Protein AF-A0AAU6VUL0-F1 (afdb_monomer)

pLDDT: mean 83.34, std 10.07, range [47.59, 94.12]

Solvent-accessible surface area (backbone atoms only — not comparable to full-atom values): 6169 Å² total; per-residue (Å²): 39,39,33,59,55,51,54,50,47,35,72,75,69,42,74,64,74,41,78,57,93,48,32,40,26,35,72,77,49,95,70,36,22,44,31,41,42,49,63,45,56,80,51,55,53,86,71,51,70,37,70,34,23,38,37,39,37,37,52,94,57,90,64,86,70,56,90,90,47,56,71,45,81,40,56,62,72,56,94,64,69,78,74,48,38,81,36,47,38,37,29,84,54,50,35,32,34,39,37,46,41,64,56,74,77,74,69,79,114

Structure (mmCIF, N/CA/C/O backbone):
data_AF-A0AAU6VUL0-F1
#
_entry.id   AF-A0AAU6VUL0-F1
#
loop_
_atom_site.group_PDB
_atom_site.id
_atom_site.type_symbol
_atom_site.label_atom_id
_atom_site.label_alt_id
_atom_site.label_comp_id
_atom_site.label_asym_id
_atom_site.label_entity_id
_atom_site.label_seq_id
_atom_site.pdbx_PDB_ins_code
_atom_site.Cartn_x
_atom_site.Cartn_y
_atom_site.Cartn_z
_atom_site.occupancy
_atom_site.B_iso_or_equiv
_atom_site.auth_seq_id
_atom_site.auth_comp_id
_atom_site.auth_asym_id
_atom_site.auth_atom_id
_atom_site.pdbx_PDB_model_num
ATOM 1 N N . MET A 1 1 ? 9.579 -2.081 -8.310 1.00 87.62 1 MET A N 1
ATOM 2 C CA . MET A 1 1 ? 8.153 -1.676 -8.416 1.00 87.62 1 MET A CA 1
ATOM 3 C C . MET A 1 1 ? 7.736 -0.711 -7.308 1.00 87.62 1 MET A C 1
ATOM 5 O O . MET A 1 1 ? 7.076 0.278 -7.618 1.00 87.62 1 MET A O 1
ATOM 9 N N . LYS A 1 2 ? 8.134 -0.934 -6.044 1.00 90.44 2 LYS A N 1
ATOM 10 C CA . LYS A 1 2 ? 7.793 -0.075 -4.895 1.00 90.44 2 LYS A CA 1
ATOM 11 C C . LYS A 1 2 ? 8.138 1.393 -5.140 1.00 90.44 2 LYS A C 1
ATOM 13 O O . LYS A 1 2 ? 7.305 2.243 -4.841 1.00 90.44 2 LYS A O 1
ATOM 18 N N . TYR 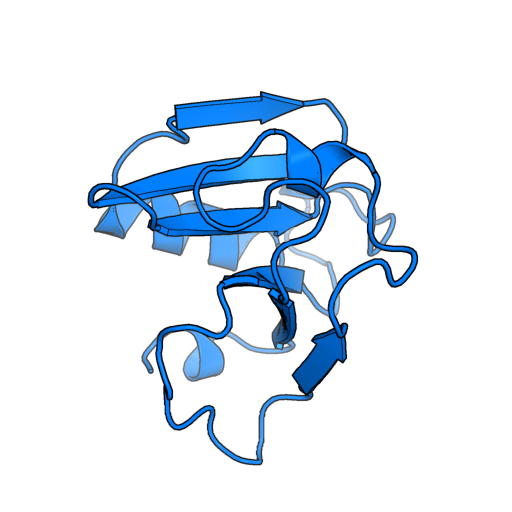A 1 3 ? 9.292 1.678 -5.759 1.00 89.50 3 TYR A N 1
ATOM 19 C CA . TYR A 1 3 ? 9.675 3.040 -6.164 1.00 89.50 3 TYR A CA 1
ATOM 20 C C . TYR A 1 3 ? 8.572 3.735 -6.965 1.00 89.50 3 TYR A C 1
ATOM 22 O O . TYR A 1 3 ? 8.109 4.810 -6.606 1.00 89.50 3 TYR A O 1
ATOM 30 N N . LYS A 1 4 ? 8.104 3.079 -8.034 1.00 90.25 4 LYS A N 1
ATOM 31 C CA . LYS A 1 4 ? 7.106 3.635 -8.951 1.00 90.25 4 LYS A CA 1
ATOM 32 C C . LYS A 1 4 ? 5.775 3.867 -8.239 1.00 90.25 4 LYS A C 1
ATOM 34 O O . LYS A 1 4 ? 5.166 4.911 -8.436 1.00 90.25 4 LYS A O 1
ATOM 39 N N . VAL A 1 5 ? 5.355 2.927 -7.385 1.00 91.25 5 VAL A N 1
ATOM 40 C CA . VAL A 1 5 ? 4.133 3.072 -6.574 1.00 91.25 5 VAL A CA 1
ATOM 41 C C . VAL A 1 5 ? 4.259 4.245 -5.606 1.00 91.25 5 VAL A C 1
ATOM 43 O O . VAL A 1 5 ? 3.346 5.060 -5.518 1.00 91.25 5 VAL A O 1
ATOM 46 N N . LYS A 1 6 ? 5.402 4.370 -4.921 1.00 92.69 6 LYS A N 1
ATOM 47 C CA . LYS A 1 6 ? 5.693 5.491 -4.023 1.00 92.69 6 LYS A CA 1
ATOM 48 C C . LYS A 1 6 ? 5.623 6.819 -4.772 1.00 92.69 6 LYS A C 1
ATOM 50 O O . LYS A 1 6 ? 4.862 7.686 -4.366 1.00 92.69 6 LYS A O 1
ATOM 55 N N . THR A 1 7 ? 6.357 6.963 -5.875 1.00 92.06 7 THR A N 1
ATOM 56 C CA . THR A 1 7 ? 6.362 8.192 -6.680 1.00 92.06 7 THR A CA 1
ATOM 57 C C . THR A 1 7 ? 4.968 8.535 -7.197 1.00 92.06 7 THR A C 1
ATOM 59 O O . THR A 1 7 ? 4.579 9.702 -7.185 1.00 92.06 7 THR A O 1
ATOM 62 N N . TRP A 1 8 ? 4.189 7.538 -7.623 1.00 91.62 8 TRP A N 1
ATOM 63 C CA . TRP A 1 8 ? 2.811 7.746 -8.057 1.00 91.62 8 TRP A CA 1
ATOM 64 C C . TRP A 1 8 ? 1.918 8.252 -6.913 1.00 91.62 8 TRP A C 1
ATOM 66 O O . TRP A 1 8 ? 1.241 9.266 -7.081 1.00 91.62 8 TRP A O 1
ATOM 76 N N . LEU A 1 9 ? 1.974 7.621 -5.733 1.00 92.25 9 LEU A N 1
ATOM 77 C CA . LEU A 1 9 ? 1.232 8.066 -4.545 1.00 92.25 9 LEU A CA 1
ATOM 78 C C . LEU A 1 9 ? 1.643 9.478 -4.125 1.00 92.25 9 LEU A C 1
ATOM 80 O O . LEU A 1 9 ? 0.782 10.304 -3.837 1.00 92.25 9 LEU A O 1
ATOM 84 N N . GLU A 1 10 ? 2.940 9.781 -4.156 1.00 94.12 10 GLU A N 1
ATOM 85 C CA . GLU A 1 10 ? 3.456 11.112 -3.834 1.00 94.12 10 GLU A CA 1
ATOM 86 C C . GLU A 1 10 ? 3.000 12.176 -4.828 1.00 94.12 10 GLU A C 1
ATOM 88 O O . GLU A 1 10 ? 2.661 13.290 -4.436 1.00 94.12 10 GLU A O 1
ATOM 93 N N . THR A 1 11 ? 2.921 11.822 -6.109 1.00 93.50 11 THR A N 1
ATOM 94 C CA . THR A 1 11 ? 2.411 12.717 -7.153 1.00 93.50 11 THR A CA 1
ATOM 95 C C . THR A 1 11 ? 0.921 13.005 -6.962 1.00 93.50 11 THR A C 1
ATOM 97 O O . THR A 1 11 ? 0.471 14.124 -7.199 1.00 93.50 11 THR A O 1
ATOM 100 N N . LYS A 1 12 ? 0.140 12.005 -6.539 1.00 90.69 12 LYS A N 1
ATOM 101 C CA . LYS A 1 12 ? -1.317 12.122 -6.375 1.00 90.69 12 LYS A C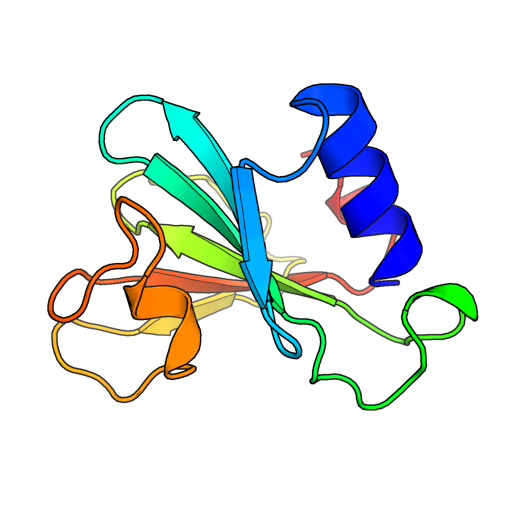A 1
ATOM 102 C C . LYS A 1 12 ? -1.731 12.776 -5.058 1.00 90.69 12 LYS A C 1
ATOM 104 O O . LYS A 1 12 ? -2.687 13.545 -5.045 1.00 90.69 12 LYS A O 1
ATOM 109 N N . PHE A 1 13 ? -1.040 12.458 -3.968 1.00 91.44 13 PHE A N 1
ATOM 110 C CA . PHE A 1 13 ? -1.470 12.781 -2.604 1.00 91.44 13 PHE A CA 1
ATOM 111 C C . PHE A 1 13 ? -0.432 13.576 -1.800 1.00 91.44 13 PHE A C 1
ATOM 113 O O . PHE A 1 13 ? -0.687 13.918 -0.648 1.00 91.44 13 PHE A O 1
ATOM 120 N N . GLY A 1 14 ? 0.725 13.892 -2.387 1.00 93.19 14 GLY A N 1
ATOM 121 C CA . GLY A 1 14 ? 1.840 14.522 -1.683 1.00 93.19 14 GLY A CA 1
ATOM 122 C C . GLY A 1 14 ? 2.632 13.536 -0.821 1.00 93.19 14 GLY A C 1
ATOM 123 O O . GLY A 1 14 ? 2.500 12.318 -0.933 1.00 93.19 14 GLY A O 1
ATOM 124 N N . ALA A 1 15 ? 3.492 14.060 0.052 1.00 93.38 15 ALA A N 1
ATOM 125 C CA . ALA A 1 15 ? 4.314 13.230 0.931 1.00 93.38 15 ALA A CA 1
ATOM 126 C C . ALA A 1 15 ? 3.462 12.316 1.834 1.00 93.38 15 ALA A C 1
ATOM 128 O O . ALA A 1 15 ? 2.346 12.666 2.225 1.00 93.38 15 ALA A O 1
ATOM 129 N N . SER A 1 16 ? 4.004 11.148 2.193 1.00 92.75 16 SER A N 1
ATOM 130 C CA . SER A 1 16 ? 3.331 10.219 3.105 1.00 92.75 16 SER A CA 1
ATOM 131 C C . SER A 1 16 ? 3.017 10.895 4.440 1.00 92.75 16 SER A C 1
ATOM 133 O O . SER A 1 16 ? 3.892 11.509 5.049 1.00 92.75 16 SER A O 1
ATOM 135 N N . SER A 1 17 ? 1.789 10.727 4.925 1.00 90.81 17 SER A N 1
ATOM 136 C CA . SER A 1 17 ? 1.345 11.240 6.225 1.00 90.81 17 SER A CA 1
ATOM 137 C C . SER A 1 17 ? 2.008 10.509 7.393 1.00 90.81 17 SER A C 1
ATOM 139 O O . SER A 1 17 ? 2.112 11.053 8.490 1.00 90.81 17 SER A O 1
ATOM 141 N N . TRP A 1 18 ? 2.432 9.265 7.167 1.00 87.44 18 TRP A N 1
ATOM 142 C CA . TRP A 1 18 ? 3.070 8.430 8.173 1.00 87.44 18 TRP A CA 1
ATOM 143 C C . TRP A 1 18 ? 4.116 7.514 7.542 1.00 87.44 18 TRP A C 1
ATOM 145 O O . TRP A 1 18 ? 3.900 6.947 6.470 1.00 87.44 18 TRP A O 1
ATOM 155 N N . GLN A 1 19 ? 5.238 7.335 8.236 1.00 90.06 19 GLN A N 1
ATOM 156 C CA . GLN A 1 19 ? 6.340 6.494 7.789 1.00 90.06 19 GLN A CA 1
ATOM 157 C C . GLN A 1 19 ? 6.905 5.677 8.950 1.00 90.06 19 GLN A C 1
ATOM 159 O O . GLN A 1 19 ? 7.165 6.182 10.040 1.00 90.06 19 GLN A O 1
ATOM 164 N N . THR A 1 20 ? 7.166 4.403 8.677 1.00 88.62 20 THR A N 1
ATOM 165 C CA . THR A 1 20 ? 7.976 3.513 9.512 1.00 88.62 20 THR A CA 1
ATOM 166 C C . THR A 1 20 ? 9.074 2.881 8.659 1.00 88.62 20 THR A C 1
ATOM 168 O O . THR A 1 20 ? 9.083 3.017 7.437 1.00 88.62 20 THR A O 1
ATOM 171 N N . LYS A 1 21 ? 9.967 2.095 9.271 1.00 86.94 21 LYS A N 1
ATOM 172 C CA . LYS A 1 21 ? 10.951 1.294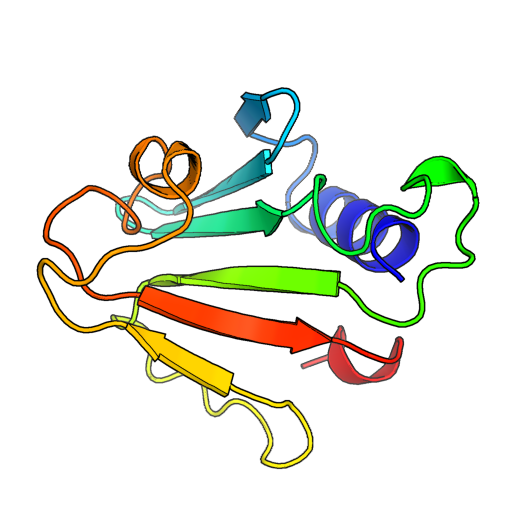 8.517 1.00 86.94 21 LYS A CA 1
ATOM 173 C C . LYS A 1 21 ? 10.318 0.289 7.545 1.00 86.94 21 LYS A C 1
ATOM 175 O O . LYS A 1 21 ? 11.007 -0.210 6.667 1.00 86.94 21 LYS A O 1
ATOM 180 N N . LYS A 1 22 ? 9.042 -0.056 7.730 1.00 89.44 22 LYS A N 1
ATOM 181 C CA . LYS A 1 22 ? 8.376 -1.147 7.008 1.00 89.44 22 LYS A CA 1
ATOM 182 C C . LYS A 1 22 ? 7.166 -0.698 6.194 1.00 89.44 22 LYS A C 1
ATOM 184 O O . LYS A 1 22 ? 6.567 -1.525 5.515 1.00 8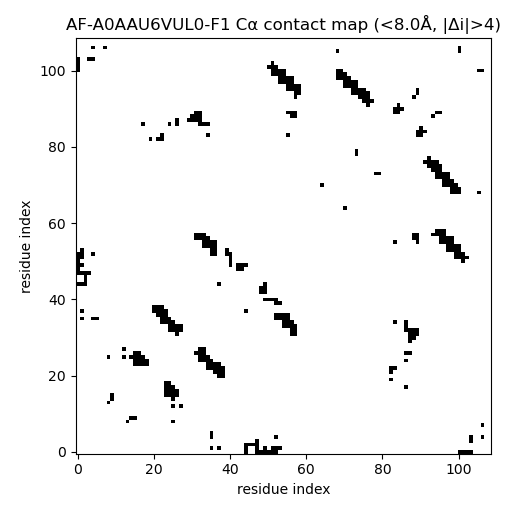9.44 22 LYS A O 1
ATOM 189 N N . LEU A 1 23 ? 6.781 0.571 6.287 1.00 91.38 23 LEU A N 1
ATOM 190 C CA . LEU A 1 23 ? 5.521 1.060 5.741 1.00 91.38 23 LEU A CA 1
ATOM 191 C C . LEU A 1 23 ? 5.592 2.563 5.462 1.00 91.38 23 LEU A C 1
ATOM 193 O O . LEU A 1 23 ? 6.075 3.309 6.314 1.00 91.38 23 LEU A O 1
ATOM 197 N N . LEU A 1 24 ? 5.037 2.994 4.335 1.00 93.25 24 LEU A N 1
ATOM 198 C CA . LEU A 1 24 ? 4.611 4.373 4.088 1.00 93.25 24 LEU A CA 1
ATOM 199 C C . LEU A 1 24 ? 3.091 4.401 4.015 1.00 93.25 24 LEU A C 1
ATOM 201 O O . LEU A 1 24 ? 2.509 3.505 3.413 1.00 93.25 24 LEU A O 1
ATOM 205 N N . ALA A 1 25 ? 2.449 5.412 4.586 1.00 93.56 25 ALA A N 1
ATOM 206 C CA . ALA A 1 25 ? 1.004 5.558 4.513 1.00 93.56 25 ALA A CA 1
ATOM 207 C C . ALA A 1 25 ? 0.580 6.987 4.174 1.00 93.56 25 ALA A C 1
ATOM 209 O O . ALA A 1 25 ? 1.181 7.963 4.625 1.00 93.56 25 ALA A O 1
ATOM 210 N N . TRP A 1 26 ? -0.495 7.089 3.399 1.00 93.62 26 TRP A N 1
ATOM 211 C CA . TRP A 1 26 ? -1.128 8.333 2.982 1.00 93.62 26 TRP A CA 1
ATOM 212 C C . TRP A 1 26 ? -2.549 8.362 3.514 1.00 93.62 26 TRP A C 1
ATOM 214 O O . TRP A 1 26 ? -3.340 7.456 3.249 1.00 93.62 26 TRP A O 1
ATOM 224 N N . HIS A 1 27 ? -2.880 9.400 4.273 1.00 91.06 27 HIS A N 1
ATOM 225 C CA . HIS A 1 27 ? -4.251 9.676 4.666 1.00 91.06 27 HIS A CA 1
ATOM 226 C C . HIS A 1 27 ? -4.959 10.387 3.512 1.00 91.06 27 HIS A C 1
ATOM 228 O O . HIS A 1 27 ? -4.652 11.535 3.205 1.00 91.06 27 HIS A O 1
ATOM 234 N N . ILE A 1 28 ? -5.877 9.681 2.850 1.00 87.75 28 ILE A N 1
ATOM 235 C CA . ILE A 1 28 ? -6.565 10.193 1.658 1.00 87.75 28 ILE A CA 1
ATOM 236 C C . ILE A 1 28 ? -7.783 11.019 2.068 1.00 87.75 28 ILE A C 1
ATOM 238 O O . ILE A 1 28 ? -8.047 12.080 1.509 1.00 87.75 28 ILE A O 1
ATOM 242 N N . ARG A 1 29 ? -8.542 10.518 3.047 1.00 86.75 29 ARG A N 1
ATOM 243 C CA . ARG A 1 29 ? -9.724 11.166 3.630 1.00 86.75 29 ARG A CA 1
ATOM 244 C C . ARG A 1 29 ? -10.043 10.534 4.991 1.00 86.75 29 ARG A C 1
ATOM 246 O O . ARG A 1 29 ? -9.566 9.425 5.238 1.00 86.75 29 ARG A O 1
ATOM 253 N N . PRO A 1 30 ? -10.890 11.162 5.833 1.00 84.06 30 PRO A N 1
ATOM 254 C CA . PRO A 1 30 ? -11.245 10.610 7.139 1.00 84.06 30 PRO A CA 1
ATOM 255 C C . PRO A 1 30 ? -11.699 9.148 7.051 1.00 84.06 30 PRO A C 1
ATOM 257 O O . PRO A 1 30 ? -12.562 8.814 6.238 1.00 84.06 30 PRO A O 1
ATOM 260 N N . GLY A 1 31 ? -11.102 8.282 7.872 1.00 84.12 31 GLY A N 1
ATOM 261 C CA . GLY A 1 31 ? -11.403 6.847 7.884 1.00 84.12 31 GLY A CA 1
ATOM 262 C C . GLY A 1 31 ? -10.756 6.042 6.753 1.00 84.12 31 GLY A C 1
ATOM 263 O O . GLY A 1 31 ? -11.100 4.875 6.584 1.00 84.12 31 GLY A O 1
ATOM 264 N N . TYR A 1 32 ? -9.875 6.641 5.942 1.00 87.12 32 TYR A N 1
ATOM 265 C CA . TYR A 1 32 ? -9.290 5.971 4.784 1.00 87.12 32 TYR A CA 1
ATOM 266 C C . TYR A 1 32 ? -7.837 6.386 4.523 1.00 87.12 32 TYR A C 1
ATOM 268 O O . TYR A 1 32 ? -7.539 7.478 4.020 1.00 87.12 32 TYR A O 1
ATOM 276 N N . SER A 1 33 ? -6.929 5.456 4.796 1.00 90.31 33 SER A N 1
ATOM 277 C CA . SER A 1 33 ? -5.524 5.523 4.424 1.00 90.31 33 SER A CA 1
ATOM 278 C C . SER A 1 33 ? -5.147 4.407 3.465 1.00 90.31 33 SER A C 1
ATOM 280 O O . SER A 1 33 ? -5.651 3.293 3.543 1.00 90.31 33 SER A O 1
ATOM 282 N N . VAL A 1 34 ? -4.190 4.707 2.598 1.00 91.31 34 VAL A N 1
ATOM 283 C CA . VAL A 1 34 ? -3.510 3.722 1.757 1.00 91.31 34 VAL A CA 1
ATOM 284 C C . VAL A 1 34 ? -2.112 3.522 2.312 1.00 91.31 34 VAL A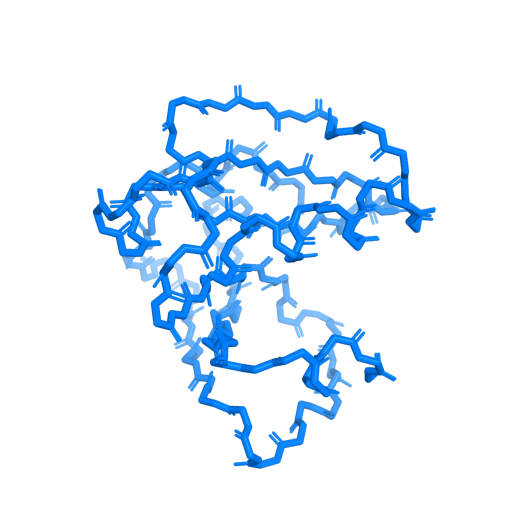 C 1
ATOM 286 O O . VAL A 1 34 ? -1.457 4.510 2.646 1.00 91.31 34 VAL A O 1
ATOM 289 N N . ALA A 1 35 ? -1.636 2.279 2.398 1.00 92.88 35 ALA A N 1
ATOM 290 C CA . ALA A 1 35 ? -0.296 2.011 2.909 1.00 92.88 35 ALA A CA 1
ATOM 291 C C . ALA A 1 35 ? 0.544 1.111 1.994 1.00 92.88 35 ALA A C 1
ATOM 293 O O . ALA A 1 35 ? 0.150 0.000 1.656 1.00 92.88 35 ALA A O 1
ATOM 294 N N . LEU A 1 36 ? 1.730 1.584 1.619 1.00 93.38 36 LEU A N 1
ATOM 295 C CA . LEU A 1 36 ? 2.737 0.851 0.859 1.00 93.38 36 LEU A CA 1
ATOM 296 C C . LEU A 1 36 ? 3.684 0.129 1.818 1.00 93.38 36 LEU A C 1
ATOM 298 O O . LEU A 1 36 ? 4.327 0.757 2.661 1.00 93.38 36 LEU A O 1
ATOM 302 N N . GLN A 1 37 ? 3.813 -1.184 1.664 1.00 92.94 37 GLN A N 1
ATOM 303 C CA . GLN A 1 37 ? 4.761 -1.984 2.431 1.00 92.94 37 GLN A CA 1
ATOM 304 C C . GLN A 1 37 ? 6.180 -1.858 1.859 1.00 92.94 37 GLN A C 1
ATOM 306 O O . GLN A 1 37 ? 6.387 -1.924 0.649 1.00 92.94 37 GLN A O 1
ATOM 311 N N . LEU A 1 38 ? 7.162 -1.675 2.743 1.00 90.50 38 LEU A N 1
ATOM 312 C CA . LEU A 1 38 ? 8.562 -1.439 2.375 1.00 90.50 38 LEU A CA 1
ATOM 313 C C . LEU A 1 38 ? 9.462 -2.651 2.591 1.00 90.50 38 LEU A C 1
ATOM 315 O O . LEU A 1 38 ? 10.429 -2.817 1.853 1.00 90.50 38 LEU A O 1
ATOM 319 N N . ASP A 1 39 ? 9.159 -3.482 3.590 1.00 88.62 39 ASP A N 1
ATOM 320 C CA . ASP A 1 39 ? 9.995 -4.627 3.966 1.00 88.62 39 ASP A CA 1
ATOM 321 C C . ASP A 1 39 ? 9.774 -5.865 3.086 1.00 88.62 39 ASP A C 1
ATOM 323 O O . ASP A 1 39 ? 10.503 -6.847 3.228 1.00 88.62 39 ASP A O 1
ATOM 327 N N . GLN A 1 40 ? 8.793 -5.822 2.175 1.00 86.50 40 GLN A N 1
ATOM 328 C CA . GLN A 1 40 ? 8.577 -6.847 1.156 1.00 86.50 40 GLN A CA 1
ATOM 329 C C . GLN A 1 40 ? 8.163 -6.238 -0.196 1.00 86.50 40 GLN A C 1
ATOM 331 O O . GLN A 1 40 ? 7.318 -5.339 -0.217 1.00 86.50 40 GLN A O 1
ATOM 336 N N . PRO A 1 41 ? 8.709 -6.750 -1.316 1.00 84.69 41 PRO A N 1
ATOM 337 C CA . PRO A 1 41 ? 9.859 -7.668 -1.367 1.00 84.69 41 PRO A CA 1
ATOM 338 C C . PRO A 1 41 ? 11.110 -7.024 -0.734 1.00 84.69 41 PRO A C 1
ATOM 340 O O . PRO A 1 41 ? 11.135 -5.812 -0.537 1.00 84.69 41 PRO A O 1
ATOM 343 N N . ALA A 1 42 ? 12.105 -7.826 -0.339 1.00 78.56 42 ALA A N 1
ATOM 344 C CA . ALA A 1 42 ? 13.268 -7.356 0.436 1.00 78.56 42 ALA A CA 1
ATOM 345 C C . ALA A 1 42 ? 14.222 -6.434 -0.352 1.00 78.56 42 ALA A C 1
ATOM 347 O O . ALA A 1 42 ? 15.171 -5.901 0.220 1.00 78.56 42 ALA A O 1
ATOM 348 N N . ASP A 1 43 ? 13.963 -6.260 -1.645 1.00 75.88 43 ASP A N 1
ATOM 349 C CA . ASP A 1 43 ? 14.697 -5.380 -2.545 1.00 75.88 43 ASP A CA 1
ATOM 350 C C . ASP A 1 43 ? 14.622 -3.915 -2.078 1.00 75.88 43 ASP A C 1
ATOM 352 O O . ASP A 1 43 ? 13.669 -3.491 -1.414 1.00 75.88 43 ASP A O 1
ATOM 356 N N . ASP A 1 44 ? 15.650 -3.127 -2.391 1.00 67.94 44 ASP A N 1
ATOM 357 C CA . ASP A 1 44 ? 15.680 -1.713 -2.023 1.00 67.94 44 ASP A CA 1
ATOM 358 C C . ASP A 1 44 ? 14.627 -0.937 -2.826 1.00 67.94 44 ASP A C 1
ATOM 360 O O . ASP A 1 44 ? 14.617 -0.980 -4.062 1.00 67.94 44 ASP A O 1
ATOM 364 N N . ILE A 1 45 ? 13.784 -0.174 -2.121 1.00 70.69 45 ILE A N 1
ATOM 365 C CA . ILE A 1 45 ? 12.781 0.694 -2.734 1.00 70.69 45 ILE A CA 1
ATOM 366 C C . ILE A 1 45 ? 13.398 1.704 -3.704 1.00 70.69 45 ILE A C 1
ATOM 368 O O . ILE A 1 45 ? 12.718 2.087 -4.645 1.00 70.69 45 ILE A O 1
ATOM 372 N N . GLU A 1 46 ? 14.647 2.128 -3.521 1.00 69.75 46 GLU A N 1
ATOM 373 C CA . GLU A 1 46 ? 15.305 3.101 -4.402 1.00 69.75 46 GLU A CA 1
ATOM 374 C C . GLU A 1 46 ? 15.961 2.461 -5.627 1.00 69.75 46 GLU A C 1
ATOM 376 O O . GLU A 1 46 ? 16.177 3.130 -6.636 1.00 69.75 46 GLU A O 1
ATOM 381 N N . SER A 1 47 ? 16.208 1.148 -5.599 1.00 66.00 47 SER A N 1
ATOM 382 C CA . SER A 1 47 ? 16.813 0.437 -6.733 1.00 66.00 47 SER A CA 1
ATOM 383 C C . SER A 1 47 ? 15.878 0.329 -7.942 1.00 66.00 47 SER A C 1
ATOM 385 O O . SER A 1 47 ? 16.321 0.060 -9.058 1.00 66.00 47 SER A O 1
ATOM 387 N N . GLY A 1 48 ? 14.566 0.492 -7.724 1.00 61.47 48 GLY A N 1
ATOM 388 C CA . GLY A 1 48 ? 13.537 0.355 -8.754 1.00 61.47 48 GLY A CA 1
ATOM 389 C C . GLY A 1 48 ? 13.378 -1.065 -9.316 1.00 61.47 48 GLY A C 1
ATOM 390 O O . GLY A 1 48 ? 12.489 -1.273 -10.147 1.00 61.47 48 GLY A O 1
ATOM 391 N N . SER A 1 49 ? 14.174 -2.032 -8.847 1.00 65.25 49 SER A N 1
ATOM 392 C CA . SER A 1 49 ? 14.284 -3.390 -9.390 1.00 65.25 49 SER A CA 1
ATOM 393 C C . SER A 1 49 ? 13.253 -4.371 -8.835 1.00 65.25 49 SER A C 1
ATOM 395 O O . SER A 1 49 ? 13.150 -5.478 -9.359 1.00 65.25 49 SER A O 1
ATOM 397 N N . ASP A 1 50 ? 12.465 -3.978 -7.823 1.00 76.56 50 ASP A N 1
ATOM 398 C CA . ASP A 1 50 ? 11.517 -4.918 -7.223 1.00 76.56 50 ASP A CA 1
ATOM 399 C C . ASP A 1 50 ? 10.543 -5.464 -8.268 1.00 76.56 50 ASP A C 1
ATOM 401 O O . ASP A 1 50 ? 9.937 -4.697 -9.027 1.00 76.56 50 ASP A O 1
ATOM 405 N N . SER A 1 51 ? 10.319 -6.771 -8.222 1.00 83.31 51 SER A N 1
ATOM 406 C CA . SER A 1 51 ? 9.341 -7.452 -9.074 1.00 83.31 51 SER A CA 1
ATOM 407 C C . SER A 1 51 ? 7.898 -7.036 -8.776 1.00 83.31 51 SER A C 1
ATOM 409 O O . SER A 1 51 ? 7.062 -7.056 -9.674 1.00 83.31 51 SER A O 1
ATOM 411 N N . TYR A 1 52 ? 7.597 -6.624 -7.540 1.00 91.25 52 TYR A N 1
ATOM 412 C CA . TYR A 1 52 ? 6.258 -6.197 -7.142 1.00 91.25 52 TYR A CA 1
ATOM 413 C C . TYR A 1 52 ? 6.266 -5.209 -5.967 1.00 91.25 52 TYR A C 1
ATOM 415 O O . TYR A 1 52 ? 7.298 -4.936 -5.354 1.00 91.25 52 TYR A O 1
ATOM 423 N N . ALA A 1 53 ? 5.099 -4.647 -5.673 1.00 91.88 53 ALA A N 1
ATOM 424 C CA . ALA A 1 53 ? 4.814 -3.820 -4.510 1.00 91.88 53 ALA A CA 1
ATOM 425 C C . ALA A 1 53 ? 3.549 -4.326 -3.811 1.00 91.88 53 ALA A C 1
ATOM 427 O O . ALA A 1 53 ? 2.636 -4.820 -4.471 1.00 91.88 53 ALA A O 1
ATOM 428 N N . LEU A 1 54 ? 3.489 -4.191 -2.484 1.00 92.94 54 LEU A N 1
ATOM 429 C CA . LEU A 1 54 ? 2.311 -4.554 -1.695 1.00 92.94 54 LEU A CA 1
ATOM 430 C C . LEU A 1 54 ? 1.634 -3.297 -1.155 1.00 92.94 54 LEU A C 1
ATOM 432 O O . LEU A 1 54 ? 2.253 -2.517 -0.427 1.00 92.94 54 LEU A O 1
ATOM 436 N N . LEU A 1 55 ? 0.364 -3.123 -1.509 1.00 92.12 55 LEU A N 1
ATOM 437 C CA . LEU A 1 55 ? -0.455 -1.985 -1.113 1.00 92.12 55 LEU A CA 1
ATOM 438 C C . LEU A 1 55 ? -1.611 -2.454 -0.231 1.00 92.12 55 LEU A C 1
ATOM 440 O O . LEU A 1 55 ? -2.310 -3.400 -0.575 1.00 92.12 55 LEU A O 1
ATOM 444 N N . TRP A 1 56 ? -1.820 -1.784 0.893 1.00 92.19 56 TRP A N 1
ATOM 445 C CA . TRP A 1 56 ? -2.880 -2.070 1.850 1.00 92.19 56 TRP A CA 1
ATOM 446 C C . TRP A 1 56 ? -3.977 -1.013 1.760 1.00 92.19 56 TRP A C 1
ATOM 448 O O . TRP A 1 56 ? -3.684 0.186 1.764 1.00 92.19 56 TRP A O 1
ATOM 458 N N . LEU A 1 57 ? -5.226 -1.476 1.698 1.00 89.44 57 LEU A N 1
ATOM 459 C CA . LEU A 1 57 ? -6.432 -0.665 1.534 1.00 89.44 57 LEU A CA 1
ATOM 460 C C . LEU A 1 57 ? -7.530 -1.114 2.519 1.00 89.44 57 LEU A C 1
ATOM 462 O O . LEU A 1 57 ? -7.668 -2.315 2.762 1.00 89.44 57 LEU A O 1
ATOM 466 N N . PRO A 1 58 ? -8.337 -0.198 3.074 1.00 88.88 58 PRO A N 1
ATOM 467 C CA . PRO A 1 58 ? -9.557 -0.548 3.796 1.00 88.88 58 PRO A CA 1
ATOM 468 C C . PRO A 1 58 ? -10.566 -1.255 2.878 1.00 88.88 58 PRO A C 1
ATOM 470 O O . PRO A 1 58 ? -10.725 -0.876 1.720 1.00 88.88 58 PRO A O 1
ATOM 473 N N . VAL A 1 59 ? -11.313 -2.237 3.397 1.00 81.00 59 VAL A N 1
ATOM 474 C CA . VAL A 1 59 ? -12.349 -2.964 2.618 1.00 81.00 59 VAL A CA 1
ATOM 475 C C . VAL A 1 59 ? -13.537 -2.076 2.229 1.00 81.00 59 VAL A C 1
ATOM 477 O O . VAL A 1 59 ? -14.220 -2.352 1.249 1.00 81.00 59 VAL A O 1
ATOM 480 N N . ALA A 1 60 ? -13.788 -0.995 2.979 1.00 64.19 60 ALA A N 1
ATOM 481 C CA . ALA A 1 60 ? -14.988 -0.157 2.856 1.00 64.19 60 ALA A CA 1
ATOM 482 C C . ALA A 1 60 ? -15.148 0.568 1.501 1.00 64.19 60 ALA A C 1
ATOM 484 O O . ALA A 1 60 ? -16.171 1.203 1.254 1.00 64.19 60 ALA A O 1
ATOM 485 N N . SER A 1 61 ? -14.171 0.466 0.606 1.00 53.44 61 SER A N 1
ATOM 486 C CA . SER A 1 61 ? -14.337 0.756 -0.811 1.00 53.44 61 SER A CA 1
ATOM 487 C C . SER A 1 61 ? -14.393 -0.566 -1.565 1.00 53.44 61 SER A C 1
ATOM 489 O O . SER A 1 61 ? -13.356 -1.202 -1.751 1.00 53.44 61 SER A O 1
ATOM 491 N N . ALA A 1 62 ? -15.579 -0.953 -2.039 1.00 47.59 62 ALA A N 1
ATOM 492 C CA . ALA A 1 62 ? -15.716 -1.883 -3.156 1.00 47.59 62 ALA A CA 1
ATOM 493 C C . ALA A 1 62 ? -15.088 -1.228 -4.399 1.00 47.59 62 ALA A C 1
ATOM 495 O O . ALA A 1 62 ? -15.767 -0.683 -5.261 1.00 47.59 62 ALA A O 1
ATOM 496 N N . MET A 1 63 ? -13.762 -1.153 -4.406 1.00 58.44 63 MET A N 1
ATOM 497 C CA . MET A 1 63 ? -12.973 -0.775 -5.554 1.00 58.44 63 MET A CA 1
ATOM 498 C C . MET A 1 63 ? -12.979 -2.025 -6.424 1.00 58.44 63 MET A C 1
ATOM 500 O O . MET A 1 63 ? -12.591 -3.099 -5.958 1.00 58.44 63 MET A O 1
ATOM 504 N N . GLU A 1 64 ? -13.499 -1.917 -7.644 1.00 65.12 64 GLU A N 1
ATOM 505 C CA . GLU A 1 64 ? -13.358 -2.975 -8.640 1.00 65.12 64 GLU A CA 1
ATOM 506 C C . GLU A 1 64 ? -11.876 -3.066 -8.997 1.00 65.12 64 GLU A C 1
ATOM 508 O O . GLU A 1 64 ? -11.387 -2.441 -9.932 1.00 65.12 64 GLU A O 1
ATOM 513 N N . VAL A 1 65 ? -11.129 -3.802 -8.180 1.00 71.81 65 VAL A N 1
ATOM 514 C CA . VAL A 1 65 ? -9.752 -4.159 -8.475 1.00 71.81 65 VAL A CA 1
ATOM 515 C C . VAL A 1 65 ? -9.814 -5.057 -9.711 1.00 71.81 65 VAL A C 1
ATOM 517 O O . VAL A 1 65 ? -10.477 -6.099 -9.662 1.00 71.81 65 VAL A O 1
ATOM 520 N N . PRO A 1 66 ? -9.166 -4.689 -10.829 1.00 72.94 66 PRO A N 1
ATOM 521 C CA . PRO A 1 66 ? -9.156 -5.524 -12.016 1.00 72.94 66 PRO A CA 1
ATOM 522 C C . PRO A 1 66 ? -8.656 -6.922 -11.681 1.00 72.94 66 PRO A C 1
ATOM 524 O O . PRO A 1 66 ? -7.689 -7.077 -10.938 1.00 72.94 66 PRO A O 1
ATOM 527 N N . GLY A 1 67 ? -9.253 -7.946 -12.294 1.00 75.44 67 GLY A N 1
ATOM 528 C CA . GLY A 1 67 ? -8.860 -9.341 -12.059 1.00 75.44 67 GLY A CA 1
ATOM 529 C C . GLY A 1 67 ? -7.399 -9.665 -12.410 1.00 75.44 67 GLY A C 1
ATOM 530 O O . GLY A 1 67 ? -6.912 -10.732 -12.054 1.00 75.44 67 GLY A O 1
ATOM 531 N N . SER A 1 68 ? -6.691 -8.756 -13.090 1.00 82.56 68 SER A N 1
ATOM 532 C CA . SER A 1 68 ? -5.250 -8.843 -13.351 1.00 82.56 68 SER A CA 1
ATOM 533 C C . SER A 1 68 ? -4.372 -8.460 -12.153 1.00 82.56 68 SER A C 1
ATOM 535 O O . SER A 1 68 ? -3.155 -8.620 -12.231 1.00 82.56 68 SER A O 1
ATOM 537 N N . ILE A 1 69 ? -4.945 -7.935 -11.068 1.00 87.62 69 ILE A N 1
ATOM 538 C CA . ILE A 1 69 ? -4.240 -7.632 -9.821 1.00 87.62 69 ILE A CA 1
ATOM 539 C C . ILE A 1 69 ? -4.559 -8.719 -8.802 1.00 87.62 69 ILE A C 1
ATOM 541 O O . ILE A 1 69 ? -5.715 -8.952 -8.452 1.00 87.62 69 ILE A O 1
ATOM 545 N N . GLU A 1 70 ? -3.514 -9.359 -8.282 1.00 90.25 70 GLU A N 1
ATOM 546 C CA . GLU A 1 70 ? -3.655 -10.282 -7.162 1.00 90.25 70 GLU A CA 1
ATOM 547 C C . GLU A 1 70 ? -4.098 -9.500 -5.915 1.00 90.25 70 GLU A C 1
ATOM 549 O O . GLU A 1 70 ? -3.428 -8.559 -5.472 1.00 90.25 70 GLU A O 1
ATOM 554 N N . GLN A 1 71 ? -5.227 -9.916 -5.341 1.00 89.69 71 GLN A N 1
ATOM 555 C CA . GLN A 1 71 ? -5.789 -9.357 -4.118 1.00 89.69 71 GLN A CA 1
ATOM 556 C C . GLN A 1 71 ? -5.930 -10.431 -3.040 1.00 89.69 71 GLN A C 1
ATOM 558 O O . GLN A 1 71 ? -6.310 -11.569 -3.311 1.00 89.69 71 GLN A O 1
ATOM 563 N N . CYS A 1 72 ? -5.657 -10.049 -1.798 1.00 90.00 72 CYS A N 1
ATOM 564 C CA . CYS A 1 72 ? -5.870 -10.886 -0.627 1.00 90.00 72 CYS A CA 1
ATOM 565 C C . CYS A 1 72 ? -6.708 -10.110 0.391 1.00 90.00 72 CYS A C 1
ATOM 567 O O . CYS A 1 72 ? -6.306 -9.033 0.838 1.00 90.00 72 CYS A O 1
ATOM 569 N N . LEU A 1 73 ? -7.887 -10.643 0.718 1.00 88.94 73 LEU A N 1
ATOM 570 C CA . LEU A 1 73 ? -8.766 -10.100 1.746 1.00 88.94 73 LEU A CA 1
ATOM 571 C C . LEU A 1 73 ? -8.324 -10.626 3.109 1.00 88.94 73 LEU A C 1
ATOM 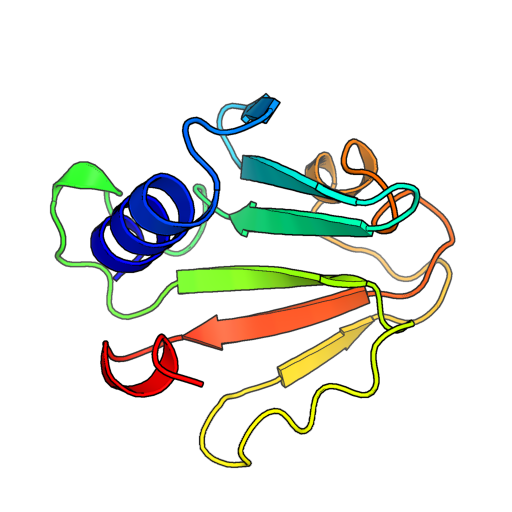573 O O . LEU A 1 73 ? -8.196 -11.832 3.289 1.00 88.94 73 LEU A O 1
ATOM 577 N N . TYR A 1 74 ? -8.149 -9.711 4.055 1.00 87.81 74 TYR A N 1
ATOM 578 C CA . TYR A 1 74 ? -7.907 -10.014 5.453 1.00 87.81 74 TYR A CA 1
ATOM 579 C C . TYR A 1 74 ? -9.116 -9.582 6.280 1.00 87.81 74 TYR A C 1
ATOM 581 O O . TYR A 1 74 ? -9.391 -8.383 6.418 1.00 87.81 74 TYR A O 1
ATOM 589 N N . GLY A 1 75 ? -9.826 -10.562 6.832 1.00 83.81 75 GLY A N 1
ATOM 590 C CA . GLY A 1 75 ? -11.010 -10.359 7.662 1.00 83.81 75 GLY A CA 1
ATOM 591 C C . GLY A 1 75 ? -10.691 -9.711 9.009 1.00 83.81 75 GLY A C 1
ATOM 592 O O . GLY A 1 75 ? -9.528 -9.594 9.414 1.00 83.81 75 GLY A O 1
ATOM 593 N N . GLU A 1 76 ? -11.725 -9.263 9.719 1.00 82.12 76 GLU A N 1
ATOM 594 C CA . GLU A 1 76 ? -11.600 -8.662 11.050 1.00 82.12 76 GLU A CA 1
ATOM 595 C C . GLU A 1 76 ? -10.808 -9.568 12.003 1.00 82.12 76 GLU A C 1
ATOM 597 O O . GLU A 1 76 ? -11.057 -10.766 12.112 1.00 82.12 76 GLU A O 1
ATOM 602 N N . GLY A 1 77 ? -9.813 -8.999 12.685 1.00 71.56 77 GLY A N 1
ATOM 603 C CA . GLY A 1 77 ? -8.987 -9.737 13.645 1.00 71.56 77 GLY A CA 1
ATOM 604 C C . GLY A 1 77 ? -7.942 -10.691 13.046 1.00 71.56 77 GLY A C 1
ATOM 605 O O . GLY A 1 77 ? -7.130 -11.216 13.808 1.00 71.56 77 GLY A O 1
ATOM 606 N N . GLU A 1 78 ? -7.890 -10.881 11.723 1.00 77.81 78 GLU A N 1
ATOM 607 C CA . GLU A 1 78 ? -6.837 -11.684 11.094 1.00 77.81 78 GLU A CA 1
ATOM 608 C C . GLU A 1 78 ? -5.452 -11.031 11.213 1.00 77.81 78 GLU A C 1
ATOM 610 O O . GLU A 1 78 ? -5.298 -9.805 11.182 1.00 77.81 78 GLU A O 1
ATOM 615 N N . GLY A 1 79 ? -4.422 -11.872 11.339 1.00 69.88 79 GLY A N 1
ATOM 616 C CA . GLY A 1 79 ? -3.030 -11.442 11.438 1.00 69.88 79 GLY A CA 1
ATOM 617 C C . GLY A 1 79 ? -2.557 -10.760 10.155 1.00 69.88 79 GLY A C 1
ATOM 618 O O . GLY A 1 79 ? -2.415 -11.400 9.115 1.00 69.88 79 GLY A O 1
ATOM 619 N N . ARG A 1 80 ? -2.278 -9.459 10.243 1.00 82.06 80 ARG A N 1
ATOM 620 C CA . ARG A 1 80 ? -1.769 -8.626 9.144 1.00 82.06 80 ARG A CA 1
ATOM 621 C C . ARG A 1 80 ? -0.397 -8.069 9.461 1.00 82.06 80 ARG A C 1
ATOM 623 O O . ARG A 1 80 ? 0.114 -8.229 10.570 1.00 82.06 80 ARG A O 1
ATOM 630 N N . HIS A 1 81 ? 0.194 -7.384 8.485 1.00 75.31 81 HIS A N 1
ATOM 631 C CA . HIS A 1 81 ? 1.444 -6.671 8.700 1.00 75.31 81 HIS A CA 1
ATOM 632 C C . HIS A 1 81 ? 1.281 -5.678 9.856 1.00 75.31 81 HIS A C 1
ATOM 634 O O . HIS A 1 81 ? 0.472 -4.760 9.799 1.00 75.31 81 HIS A O 1
ATOM 640 N N . SER A 1 82 ? 2.013 -5.888 10.949 1.00 70.25 82 SER A N 1
ATOM 641 C CA . SER A 1 82 ? 1.697 -5.262 12.240 1.00 70.25 82 SER A CA 1
ATOM 642 C C . SER A 1 82 ? 1.697 -3.732 12.216 1.00 70.25 82 SER A C 1
ATOM 644 O O . SER A 1 82 ? 0.990 -3.116 13.014 1.00 70.25 82 SER A O 1
ATOM 646 N N . ASN A 1 83 ? 2.440 -3.121 11.288 1.00 76.00 83 ASN A N 1
ATOM 647 C CA . ASN A 1 83 ? 2.547 -1.670 11.166 1.00 76.00 83 ASN A CA 1
ATOM 648 C C . ASN A 1 83 ? 1.415 -1.039 10.345 1.00 76.00 83 ASN A C 1
ATOM 650 O O . ASN A 1 83 ? 1.254 0.178 10.414 1.00 76.00 83 ASN A O 1
ATOM 654 N N . THR A 1 84 ? 0.603 -1.819 9.619 1.00 75.62 84 THR A N 1
ATOM 655 C CA . THR A 1 84 ? -0.567 -1.272 8.903 1.00 75.62 84 THR A CA 1
ATOM 656 C C . THR A 1 84 ? -1.623 -0.754 9.871 1.00 75.62 84 THR A C 1
ATOM 658 O O . THR A 1 84 ? -2.306 0.211 9.554 1.00 75.62 84 THR A O 1
ATOM 661 N N . ASN A 1 85 ? -1.677 -1.314 11.086 1.00 71.88 85 ASN A N 1
ATOM 662 C CA . ASN A 1 85 ? -2.626 -0.931 12.137 1.00 71.88 85 ASN A CA 1
ATOM 663 C C . ASN A 1 85 ? -2.509 0.531 12.598 1.00 71.88 85 ASN A C 1
ATOM 665 O O . ASN A 1 85 ? -3.407 1.021 13.272 1.00 71.88 85 ASN A O 1
ATOM 669 N N . ALA A 1 86 ? -1.401 1.210 12.290 1.00 75.00 86 ALA A N 1
ATOM 670 C CA . ALA A 1 86 ? -1.215 2.622 12.618 1.00 75.00 86 ALA A CA 1
ATOM 671 C C . ALA A 1 86 ? -1.873 3.572 11.598 1.00 75.00 86 ALA A C 1
ATOM 673 O O . ALA A 1 86 ? -1.889 4.780 11.814 1.00 75.00 86 ALA A O 1
ATOM 674 N N . SER A 1 87 ? -2.369 3.049 10.473 1.00 80.00 87 SER A N 1
ATOM 675 C CA . SER A 1 87 ? -2.960 3.841 9.390 1.00 80.00 87 SER A CA 1
ATOM 676 C C . SER A 1 87 ? -4.483 3.872 9.509 1.00 80.00 87 SER A C 1
ATOM 678 O O . SER A 1 87 ? -5.097 2.870 9.869 1.00 80.00 87 SER A O 1
ATOM 680 N N . CYS A 1 88 ? -5.098 5.011 9.183 1.00 80.69 88 CYS A N 1
ATOM 681 C CA . CYS A 1 88 ? -6.535 5.198 9.365 1.00 80.69 88 CYS A CA 1
ATOM 682 C C . CYS A 1 88 ? -7.358 4.295 8.427 1.00 80.69 88 CYS A C 1
ATOM 684 O O . CYS A 1 88 ? -7.037 4.162 7.248 1.00 80.69 88 CYS A O 1
ATOM 686 N N . GLY A 1 89 ? -8.407 3.647 8.925 1.00 81.31 89 GLY A N 1
ATOM 687 C CA . GLY A 1 89 ? -9.166 2.622 8.198 1.00 81.31 89 GLY A CA 1
ATOM 688 C C . GLY A 1 89 ? -8.445 1.273 8.039 1.00 81.31 89 GLY A C 1
ATOM 689 O O . GLY A 1 89 ? -9.018 0.336 7.484 1.00 81.31 89 GLY A O 1
ATOM 690 N N . LEU A 1 90 ? -7.196 1.158 8.501 1.00 84.81 90 LEU A N 1
ATOM 691 C CA . LEU A 1 90 ? -6.400 -0.074 8.525 1.00 84.81 90 LEU A CA 1
ATOM 692 C C . LEU A 1 90 ? -6.089 -0.519 9.960 1.00 84.81 90 LEU A C 1
ATOM 694 O O . LEU A 1 90 ? -5.252 -1.401 10.157 1.00 84.81 90 LEU A O 1
ATOM 698 N N . GLU A 1 91 ? -6.737 0.092 10.953 1.00 85.88 91 GLU A N 1
ATOM 699 C CA . GLU A 1 91 ? -6.507 -0.167 12.364 1.00 85.88 91 GLU A CA 1
ATOM 700 C C . GLU A 1 91 ? -6.863 -1.606 12.742 1.00 85.88 91 GLU A C 1
ATOM 702 O O . GLU A 1 91 ? -7.659 -2.299 12.097 1.00 85.88 91 GLU A O 1
ATOM 707 N N . LYS A 1 92 ? -6.279 -2.058 13.852 1.00 84.38 92 LYS A N 1
ATOM 708 C CA . LYS A 1 92 ? -6.522 -3.398 14.380 1.00 84.38 92 LYS A CA 1
ATOM 709 C C . LYS A 1 92 ? -8.025 -3.622 14.581 1.00 84.38 92 LYS A C 1
ATOM 711 O O . LYS A 1 92 ? -8.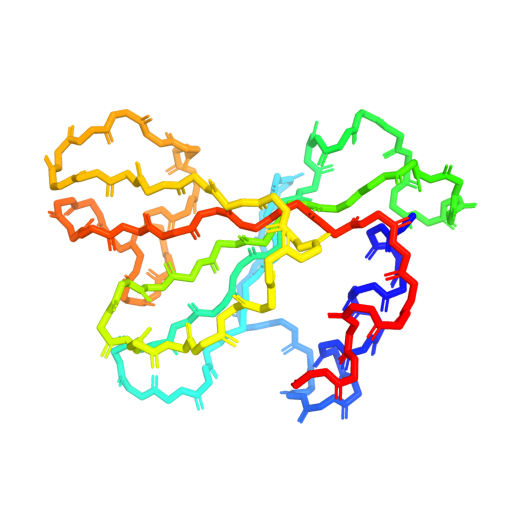672 -2.870 15.299 1.00 84.38 92 LYS A O 1
ATOM 716 N N . GLY A 1 93 ? -8.543 -4.701 13.999 1.00 82.75 93 GLY A N 1
ATOM 717 C CA . GLY A 1 93 ? -9.954 -5.084 14.094 1.00 82.75 93 GLY A CA 1
ATOM 718 C C . GLY A 1 93 ? -10.777 -4.755 12.848 1.00 82.75 93 GLY A C 1
ATOM 719 O O . GLY A 1 93 ? -11.684 -5.513 12.543 1.00 82.75 93 GLY A O 1
ATOM 720 N N . HIS A 1 94 ? -10.423 -3.735 12.062 1.00 84.81 94 HIS A N 1
ATOM 721 C CA . HIS A 1 94 ? -11.084 -3.444 10.776 1.00 84.81 94 HIS A CA 1
ATOM 722 C C . HIS A 1 94 ? -10.627 -4.420 9.711 1.00 84.81 94 HIS A C 1
ATOM 724 O O . HIS A 1 94 ? -9.484 -4.812 9.803 1.00 84.81 94 HIS A O 1
ATOM 730 N N . SER A 1 95 ? -11.409 -4.792 8.694 1.00 88.00 95 SER A N 1
ATOM 731 C CA . SER A 1 95 ? -10.930 -5.618 7.560 1.00 88.00 95 SER A CA 1
ATOM 732 C C . SER A 1 95 ? -10.050 -4.828 6.573 1.00 88.00 95 SER A C 1
ATOM 734 O O . SER A 1 95 ? -10.223 -3.619 6.425 1.00 88.00 95 SER A O 1
ATOM 736 N N . ALA A 1 96 ? -9.131 -5.494 5.865 1.00 89.75 96 ALA A N 1
ATOM 737 C CA . ALA A 1 96 ? -8.266 -4.856 4.861 1.00 89.75 96 ALA A CA 1
ATOM 738 C C . ALA A 1 96 ? -8.060 -5.727 3.617 1.00 89.75 96 ALA A C 1
ATOM 740 O O . ALA A 1 96 ? -8.149 -6.949 3.674 1.00 89.75 96 ALA A O 1
ATOM 741 N N . ILE A 1 97 ? -7.722 -5.089 2.503 1.00 89.94 97 ILE A N 1
ATOM 742 C CA . ILE A 1 97 ? -7.314 -5.726 1.254 1.00 89.94 97 ILE A CA 1
ATOM 743 C C . ILE A 1 97 ? -5.832 -5.437 1.042 1.00 89.94 97 ILE A C 1
ATOM 745 O O . ILE A 1 97 ? -5.388 -4.296 1.182 1.00 89.94 97 ILE A O 1
ATOM 749 N N . ARG A 1 98 ? -5.068 -6.468 0.684 1.00 92.25 98 ARG A N 1
ATOM 750 C CA . ARG A 1 98 ? -3.702 -6.326 0.184 1.00 92.25 98 ARG A CA 1
ATOM 751 C C . ARG A 1 98 ? -3.687 -6.563 -1.317 1.00 92.25 98 ARG A C 1
ATOM 753 O O . ARG A 1 98 ? -4.037 -7.653 -1.760 1.00 92.25 98 ARG A O 1
ATOM 760 N N . LEU A 1 99 ? -3.226 -5.575 -2.068 1.00 91.69 99 LEU A N 1
ATOM 761 C CA . LEU A 1 99 ? -2.972 -5.675 -3.499 1.00 91.69 99 LEU A CA 1
ATOM 762 C C . LEU A 1 99 ? -1.496 -5.943 -3.748 1.00 91.69 99 LEU A C 1
ATOM 764 O O . LEU A 1 99 ? -0.636 -5.335 -3.107 1.00 91.69 99 LEU A O 1
ATOM 768 N N . LYS A 1 100 ? -1.207 -6.814 -4.709 1.00 93.00 100 LYS A N 1
ATOM 769 C CA . LYS A 1 100 ? 0.140 -7.018 -5.231 1.00 93.00 100 LYS A CA 1
ATOM 770 C C . LYS A 1 100 ? 0.226 -6.430 -6.637 1.00 93.00 100 LYS A C 1
ATOM 772 O O . LYS A 1 100 ? -0.412 -6.913 -7.567 1.00 93.00 100 LYS A O 1
ATOM 777 N N . LEU A 1 101 ? 1.014 -5.368 -6.765 1.00 91.06 101 LEU A N 1
ATOM 778 C CA . LEU A 1 101 ? 1.217 -4.628 -8.007 1.00 91.06 101 LEU A CA 1
ATOM 779 C C . LEU A 1 101 ? 2.545 -5.057 -8.625 1.00 91.06 101 LEU A C 1
ATOM 781 O O . LEU A 1 101 ? 3.588 -4.889 -8.000 1.00 91.06 101 LEU A O 1
ATOM 785 N N . GLU A 1 102 ? 2.519 -5.599 -9.833 1.00 90.44 102 GLU A N 1
ATOM 786 C CA . GLU A 1 102 ? 3.674 -6.171 -10.537 1.00 90.44 102 GLU A CA 1
ATOM 787 C C . GLU A 1 102 ? 4.136 -5.298 -11.712 1.00 90.44 102 GLU A C 1
ATOM 789 O O . GLU A 1 102 ? 5.276 -5.400 -12.162 1.00 90.44 102 GLU A O 1
ATOM 794 N N . ASN A 1 103 ? 3.283 -4.401 -12.217 1.00 84.56 103 ASN A N 1
ATOM 795 C CA . ASN A 1 103 ? 3.643 -3.505 -13.313 1.00 84.56 103 ASN A CA 1
ATOM 796 C C . ASN A 1 103 ? 2.986 -2.121 -13.198 1.00 84.56 103 ASN A C 1
ATOM 798 O O . ASN A 1 103 ? 2.092 -1.890 -12.391 1.00 84.56 103 ASN A O 1
ATOM 802 N N . ALA A 1 104 ? 3.468 -1.173 -14.006 1.00 77.50 104 ALA A N 1
ATOM 803 C CA . ALA A 1 104 ? 3.050 0.226 -13.922 1.00 77.50 104 ALA A CA 1
ATOM 804 C C . ALA A 1 104 ? 1.613 0.478 -14.410 1.00 77.50 104 ALA A C 1
ATOM 806 O O . ALA A 1 104 ? 0.976 1.387 -13.895 1.00 77.50 104 ALA A O 1
ATOM 807 N N . PHE A 1 105 ? 1.081 -0.327 -15.339 1.00 72.38 105 PHE A N 1
ATOM 808 C CA . PHE A 1 105 ? -0.298 -0.165 -15.827 1.00 72.38 10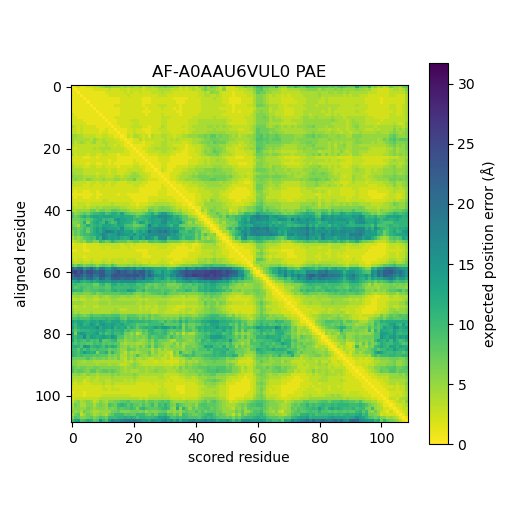5 PHE A CA 1
ATOM 809 C C . PHE A 1 105 ? -1.331 -0.362 -14.714 1.00 72.38 105 PHE A C 1
ATOM 811 O O . PHE A 1 105 ? -2.398 0.237 -14.737 1.00 72.38 105 PHE A O 1
ATOM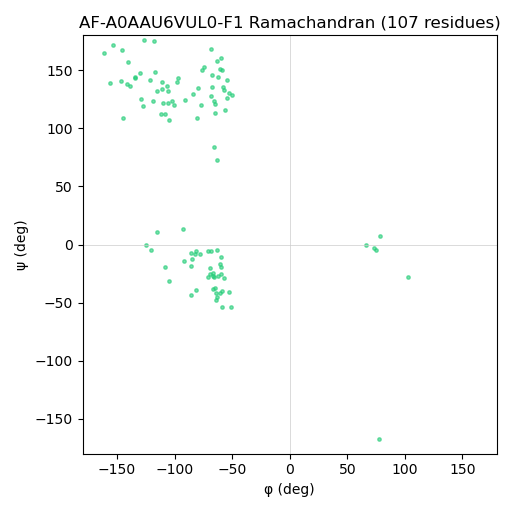 818 N N . GLN A 1 106 ? -0.988 -1.151 -13.697 1.00 81.81 106 GLN A N 1
ATOM 819 C CA . GLN A 1 106 ? -1.822 -1.367 -12.516 1.00 81.81 106 GLN A CA 1
ATOM 820 C C . GLN A 1 106 ? -1.902 -0.139 -11.586 1.00 81.81 106 GLN A C 1
ATOM 822 O O . GLN A 1 106 ? -2.646 -0.174 -10.613 1.00 81.81 106 GLN A O 1
ATOM 827 N N . LEU A 1 107 ? -1.145 0.935 -11.848 1.00 73.44 107 LEU A N 1
ATOM 828 C CA . LEU A 1 107 ? -1.221 2.198 -11.099 1.00 73.44 107 LEU A CA 1
ATOM 829 C C . LEU A 1 107 ? -2.196 3.213 -11.707 1.00 73.44 107 LEU A C 1
ATOM 831 O O . LEU A 1 107 ? -2.511 4.203 -11.058 1.00 73.44 107 LEU A O 1
ATOM 835 N N . GLU A 1 108 ? -2.645 3.022 -12.946 1.00 69.38 108 GLU A N 1
ATOM 836 C CA . GLU A 1 108 ? -3.527 3.974 -13.645 1.00 69.38 108 GLU A CA 1
ATOM 837 C C . GLU A 1 108 ? -5.022 3.661 -13.473 1.00 69.38 108 GLU A C 1
ATOM 839 O O . GLU A 1 108 ? -5.855 4.211 -14.191 1.00 69.38 108 GLU A O 1
ATOM 844 N N . LEU A 1 109 ? -5.345 2.778 -12.528 1.00 58.38 109 LEU A N 1
ATOM 845 C CA . LEU A 1 109 ? -6.693 2.292 -12.243 1.00 58.38 109 LEU A CA 1
ATOM 846 C C . LEU A 1 109 ? -7.515 3.258 -11.388 1.00 58.38 109 LEU A C 1
ATOM 848 O O . LEU A 1 109 ? -6.942 3.863 -10.450 1.00 58.38 109 LEU A O 1
#

Foldseek 3Di:
DLLLLQVLCCVVQNAFPDDDPFWGWHDPDAQWIKIKTQPPPVDHSVVVPDQKTKMKTAPVDPPCQDPVKDKDKAAFQRDDDVVLLVYGSSNHRGIMMIIIGRDDVSSVD

Nearest PDB structures (foldseek):
  7mie-assembly1_A  TM=2.027E-01  e=6.426E-01  Borreliella burgdorferi

Secondary structure (DSSP, 8-state):
-HHHHHHHHHHHH-S-SEEETTEEEEEEETTEEEEEESSSSSS-TTT---S-EEEEEETTS-----TTSEEEEE-TT----TTGGGSTT-STTS-EEEEEE-SGGGG--

Sequence (109 aa):
MKYKVKTWLETKFGASSWQTKKLLAWHIRPGYSVALQLDQPADDIESGSDSYALLWLPVASAMEVPGSIEQCLYGEGEGRHSNTNASCGLEKGHSAIRLKLENAFQLEL

Radius of gyration: 12.81 Å; Cα contacts (8 Å, |Δi|>4): 214; chains: 1; bounding box: 32×26×30 Å

Mean predicted aligned error: 5.7 Å

Organism: NCBI:txid2920574